Protein AF-A0A540WUC9-F1 (afdb_monomer)

InterPro domains:
  IPR005829 Sugar transporter, conserved site [PS00216] (73-89)
  IPR011701 Major facilitator superfamily [PF07690] (23-92)
  IPR020846 Major facilitator superfamily domain [PS50850] (19-93)
  IPR036259 MFS transporter superfamily [G3DSA:1.20.1250.20] (17-93)
  IPR036259 MFS transporter superfamily [SSF103473] (14-92)
  IPR050171 Major Facilitator Superfamily (MFS) Transporters [PTHR23517] (16-92)

Radius of gyration: 18.7 Å; Cα contacts (8 Å, |Δi|>4): 27; chains: 1; bounding box: 47×26×43 Å

Foldseek 3Di:
DVVVVCVVVCVVPPDDDPVVVVVVVLVVVVVVVVVCLVCQLVCCCPVVVDDSVVSVVVNVVVVVCVVVVVVVLVVCCVPVNVVCSSVVVSVVD

Secondary structure (DSSP, 8-state):
-HHHHHHHHHHHHSS--HHHHHHHHHHHHHHHHHTTHHHHHHHHHHTS---HHHHHHHHHHHHHHHHHHHHHHHHHIIIIIHHHHHHHHHHH-

Sequence (93 aa):
MRAHVAAVLRPLVGGLPRTFWVLWLGTLVNRLGTFILPFLALYLTGERGFTVERAGLVASLYGAGAVVAGPLGGMLADRVGRRLTVAGGL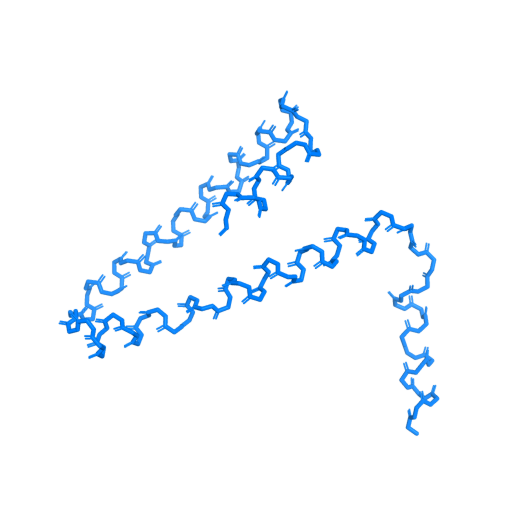WLG

Mean predicted aligned error: 6.9 Å

Solvent-accessible surface area (backbone atoms only — not comparable to full-atom values): 5345 Å² total; per-residue (Å²): 112,71,68,59,53,52,62,61,42,47,78,77,70,56,92,69,58,72,68,54,57,53,54,51,50,54,49,51,55,53,49,60,66,58,59,53,57,85,50,46,48,56,44,33,39,65,79,66,64,39,52,69,68,59,33,50,49,53,53,49,50,52,52,53,49,56,60,55,44,50,62,53,51,48,54,41,22,73,72,73,32,53,68,57,42,52,51,49,52,66,73,75,105

Organism: NCBI:txid2590453

pLDDT: mean 87.91, std 10.47, range [56.72, 97.38]

Structure (mmCIF, N/CA/C/O backbone):
data_AF-A0A540WUC9-F1
#
_entry.id   AF-A0A540WUC9-F1
#
loop_
_atom_site.group_PDB
_atom_site.id
_atom_site.type_symbol
_atom_site.label_atom_id
_atom_site.label_alt_id
_atom_site.label_comp_id
_atom_site.label_asym_id
_atom_site.label_entity_id
_atom_site.label_seq_id
_atom_site.pdbx_PDB_ins_code
_atom_site.Cartn_x
_atom_site.Cartn_y
_atom_site.Cartn_z
_atom_site.occupancy
_atom_site.B_iso_or_equiv
_atom_site.auth_seq_id
_atom_site.auth_comp_id
_atom_site.auth_asym_id
_atom_site.auth_atom_id
_atom_site.pdbx_PDB_model_num
ATOM 1 N N . MET A 1 1 ? 33.755 -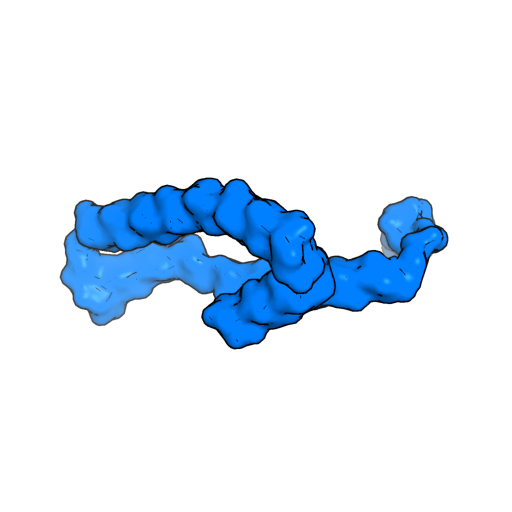12.093 3.736 1.00 59.72 1 MET A N 1
ATOM 2 C CA . MET A 1 1 ? 32.378 -11.546 3.817 1.00 59.72 1 MET A CA 1
ATOM 3 C C . MET A 1 1 ? 31.976 -10.707 2.592 1.00 59.72 1 MET A C 1
ATOM 5 O O . MET A 1 1 ? 31.104 -11.141 1.854 1.00 59.72 1 MET A O 1
ATOM 9 N N . ARG A 1 2 ? 32.618 -9.555 2.305 1.00 56.72 2 ARG A N 1
ATOM 10 C CA . ARG A 1 2 ? 32.246 -8.649 1.184 1.00 56.72 2 ARG A CA 1
ATOM 11 C C . ARG A 1 2 ? 32.253 -9.308 -0.209 1.00 56.72 2 ARG A C 1
ATOM 13 O O . ARG A 1 2 ? 31.368 -9.040 -1.012 1.00 56.72 2 ARG A O 1
ATOM 20 N N . ALA A 1 3 ? 33.205 -10.207 -0.468 1.00 60.94 3 ALA A N 1
ATOM 21 C CA . ALA A 1 3 ? 33.313 -10.929 -1.740 1.00 60.94 3 ALA A CA 1
ATOM 22 C C . ALA A 1 3 ? 32.169 -11.935 -1.978 1.00 60.94 3 ALA A C 1
ATOM 24 O O . ALA A 1 3 ? 31.739 -12.103 -3.112 1.00 60.94 3 ALA A O 1
ATOM 25 N N . HIS A 1 4 ? 31.632 -12.551 -0.917 1.00 57.72 4 HIS A N 1
ATOM 26 C CA . HIS A 1 4 ? 30.479 -13.456 -1.015 1.00 57.72 4 HIS A CA 1
ATOM 27 C C . HIS A 1 4 ? 29.190 -12.687 -1.310 1.00 57.72 4 HIS A C 1
ATOM 29 O O . HIS A 1 4 ? 28.432 -13.070 -2.192 1.00 57.72 4 HIS A O 1
ATOM 35 N N . VAL A 1 5 ? 28.984 -11.551 -0.637 1.00 64.94 5 VAL A N 1
ATOM 36 C CA . VAL A 1 5 ? 27.831 -10.676 -0.891 1.00 64.94 5 VAL A CA 1
ATOM 37 C C . VAL A 1 5 ? 27.865 -10.148 -2.328 1.00 64.94 5 VAL A C 1
ATOM 39 O O . VAL A 1 5 ? 26.873 -10.242 -3.040 1.00 64.94 5 VAL A O 1
ATOM 42 N N . ALA A 1 6 ? 29.017 -9.673 -2.808 1.00 62.16 6 ALA A N 1
ATOM 43 C CA . ALA A 1 6 ? 29.153 -9.197 -4.185 1.00 62.16 6 ALA A CA 1
ATOM 44 C C . ALA A 1 6 ? 28.959 -10.309 -5.237 1.00 62.16 6 ALA A C 1
ATOM 46 O O . ALA A 1 6 ? 28.396 -10.042 -6.297 1.00 62.16 6 ALA A O 1
ATOM 47 N N . ALA A 1 7 ? 29.395 -11.543 -4.957 1.00 67.94 7 ALA A N 1
ATOM 48 C CA . ALA A 1 7 ? 29.207 -12.690 -5.848 1.00 67.94 7 ALA A CA 1
ATOM 49 C C . ALA A 1 7 ? 27.741 -13.149 -5.927 1.00 67.94 7 ALA A C 1
ATOM 51 O O . ALA A 1 7 ? 27.287 -13.517 -7.004 1.00 67.94 7 ALA A O 1
ATOM 52 N N . VAL A 1 8 ? 26.994 -13.067 -4.819 1.00 68.69 8 VAL A N 1
ATOM 53 C CA . VAL A 1 8 ? 25.556 -13.389 -4.769 1.00 68.69 8 VAL A CA 1
ATOM 54 C C . VAL A 1 8 ? 24.709 -12.279 -5.394 1.00 68.69 8 VAL A C 1
ATOM 56 O O . VAL A 1 8 ? 23.744 -12.559 -6.096 1.00 68.69 8 VAL A O 1
ATOM 59 N N . LEU A 1 9 ? 25.077 -11.012 -5.186 1.00 67.44 9 LEU A N 1
ATOM 60 C CA . LEU A 1 9 ? 24.331 -9.876 -5.726 1.00 67.44 9 LEU A CA 1
ATOM 61 C C . LEU A 1 9 ? 24.544 -9.694 -7.234 1.00 67.44 9 LEU A C 1
ATOM 63 O O . LEU A 1 9 ? 23.591 -9.376 -7.933 1.00 67.44 9 LEU A O 1
ATOM 67 N N . ARG A 1 10 ? 25.750 -9.925 -7.771 1.00 66.06 10 ARG A N 1
ATOM 68 C CA . ARG A 1 10 ? 26.045 -9.752 -9.211 1.00 66.06 10 ARG A CA 1
ATOM 69 C C . ARG A 1 10 ? 25.044 -10.418 -10.171 1.00 66.06 10 ARG A C 1
ATOM 71 O O . ARG A 1 10 ? 24.634 -9.728 -11.099 1.00 66.06 10 ARG A O 1
ATOM 78 N N . PRO A 1 11 ? 24.629 -11.685 -9.995 1.00 69.88 11 PRO A N 1
ATOM 79 C CA . PRO A 1 11 ? 23.608 -12.299 -10.847 1.00 69.88 11 PRO A CA 1
ATOM 80 C C . PRO A 1 11 ? 22.183 -11.789 -10.568 1.00 69.88 11 PRO A C 1
ATOM 82 O O . PRO A 1 11 ? 21.336 -11.873 -11.447 1.00 69.88 11 PRO A O 1
ATOM 85 N N . LEU A 1 12 ? 21.916 -11.231 -9.380 1.00 67.38 12 LEU A N 1
ATOM 86 C CA . LEU A 1 12 ? 20.604 -10.687 -8.999 1.00 67.38 12 LEU A CA 1
ATOM 87 C C . LEU A 1 12 ? 20.385 -9.244 -9.478 1.00 67.38 12 LEU A C 1
ATOM 89 O O . LEU A 1 12 ? 19.246 -8.828 -9.673 1.00 67.38 12 LEU A O 1
ATOM 93 N N . VAL A 1 13 ? 21.461 -8.469 -9.645 1.00 68.88 13 VAL A N 1
ATOM 94 C CA . VAL A 1 13 ? 21.400 -7.040 -10.004 1.00 68.88 13 VAL A CA 1
ATOM 95 C C . VAL A 1 13 ? 22.141 -6.682 -11.302 1.00 68.88 13 VAL A C 1
ATOM 97 O O . VAL A 1 13 ? 22.108 -5.535 -11.742 1.00 68.88 13 VAL A O 1
ATOM 100 N N . GLY A 1 14 ? 22.809 -7.636 -11.951 1.00 73.69 14 GLY A N 1
ATOM 101 C CA . GLY A 1 14 ? 23.500 -7.420 -13.225 1.00 73.69 14 GLY A CA 1
ATOM 102 C C . GLY A 1 14 ? 22.566 -7.512 -14.438 1.00 73.69 14 GLY A C 1
ATOM 103 O O . GLY A 1 14 ? 21.726 -8.399 -14.509 1.00 73.69 14 GLY A O 1
ATOM 104 N N . GLY A 1 15 ? 22.735 -6.619 -15.420 1.00 78.50 15 GLY A N 1
ATOM 105 C CA . GLY A 1 15 ? 22.097 -6.731 -16.745 1.00 78.50 15 GLY A CA 1
ATOM 106 C C . GLY A 1 15 ? 20.720 -6.073 -16.910 1.00 78.50 15 GLY A C 1
ATOM 107 O O . GLY A 1 15 ? 20.143 -6.148 -17.992 1.00 78.50 15 GLY A O 1
ATOM 108 N N . LEU A 1 16 ? 20.191 -5.401 -15.882 1.00 84.69 16 LEU A N 1
ATOM 109 C CA . LEU A 1 16 ? 18.874 -4.755 -15.948 1.00 84.69 16 LEU A CA 1
ATOM 110 C C . LEU A 1 16 ? 18.947 -3.322 -16.525 1.00 84.69 16 LEU A C 1
ATOM 112 O O . LEU A 1 16 ? 19.860 -2.569 -16.172 1.00 84.69 16 LEU A O 1
ATOM 116 N N . PRO A 1 17 ? 17.984 -2.899 -17.374 1.00 88.56 17 PRO A N 1
ATOM 117 C CA . PRO A 1 17 ? 17.970 -1.559 -17.969 1.00 88.56 17 PRO A CA 1
ATOM 118 C C . PRO A 1 17 ? 17.903 -0.436 -16.926 1.00 88.56 17 PRO A C 1
ATOM 120 O O . PRO A 1 17 ? 17.265 -0.582 -15.886 1.00 88.56 17 PRO A O 1
ATOM 123 N N . ARG A 1 18 ? 18.445 0.750 -17.235 1.00 87.81 18 ARG A N 1
ATOM 124 C CA . ARG A 1 18 ? 18.387 1.930 -16.342 1.00 87.81 18 ARG A CA 1
ATOM 125 C C . ARG A 1 18 ? 16.963 2.261 -15.869 1.00 87.81 18 ARG A C 1
ATOM 127 O O . ARG A 1 18 ? 16.772 2.650 -14.721 1.00 87.81 18 ARG A O 1
ATOM 134 N N . THR A 1 19 ? 15.962 2.067 -16.728 1.00 89.44 19 THR A N 1
ATOM 135 C CA . THR A 1 19 ? 14.540 2.270 -16.404 1.00 89.44 19 THR A CA 1
ATOM 136 C C . THR A 1 19 ? 14.071 1.386 -15.250 1.00 89.44 19 THR A C 1
ATOM 138 O O . THR A 1 19 ? 13.303 1.849 -14.411 1.00 89.44 19 THR A O 1
ATOM 141 N N . PHE A 1 20 ? 14.549 0.138 -15.175 1.00 90.31 20 PHE A N 1
ATOM 142 C CA . PHE A 1 20 ? 14.223 -0.766 -14.074 1.00 90.31 20 PHE A CA 1
ATOM 143 C C . PHE A 1 20 ? 14.660 -0.161 -12.741 1.00 90.31 20 PHE A C 1
ATOM 145 O O . PHE A 1 20 ? 13.853 -0.071 -11.825 1.00 90.31 20 PHE A O 1
ATOM 152 N N . TRP A 1 21 ? 15.899 0.330 -12.657 1.00 91.38 21 TRP A N 1
ATOM 153 C CA . TRP A 1 21 ? 16.444 0.902 -11.425 1.00 91.38 21 TRP A CA 1
ATOM 154 C C . TRP A 1 21 ? 15.703 2.152 -10.960 1.00 91.38 21 TRP A C 1
ATOM 156 O O . TRP A 1 21 ? 15.479 2.319 -9.764 1.00 91.38 21 TRP A O 1
ATOM 166 N N . VAL A 1 22 ? 15.267 2.995 -11.897 1.00 91.06 22 VAL A N 1
ATOM 167 C CA . VAL A 1 22 ? 14.443 4.171 -11.579 1.00 91.06 22 VAL A CA 1
ATOM 168 C C . VAL A 1 2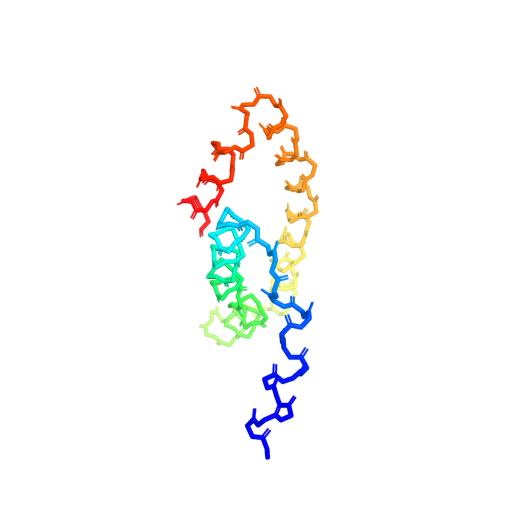2 ? 13.097 3.749 -10.985 1.00 91.06 22 VAL A C 1
ATOM 170 O O . VAL A 1 22 ? 12.693 4.269 -9.948 1.00 91.06 22 VAL A O 1
ATOM 173 N N . LEU A 1 23 ? 12.415 2.785 -11.609 1.00 90.38 23 LEU A N 1
ATOM 174 C CA . LEU A 1 23 ? 11.125 2.289 -11.120 1.00 90.38 23 LEU A CA 1
ATOM 175 C C . LEU A 1 23 ? 11.263 1.534 -9.797 1.00 90.38 23 LEU A C 1
ATOM 177 O O . LEU A 1 23 ? 10.427 1.694 -8.910 1.00 90.38 23 LEU A O 1
ATOM 181 N N . TRP A 1 24 ? 12.322 0.742 -9.649 1.00 92.56 24 TRP A N 1
ATOM 182 C CA . TRP A 1 24 ? 12.619 0.002 -8.430 1.00 92.56 24 TRP A CA 1
ATOM 183 C C . TRP A 1 24 ? 12.851 0.954 -7.259 1.00 92.56 24 TRP A C 1
ATOM 185 O O . TRP A 1 24 ? 12.218 0.802 -6.218 1.00 92.56 24 TRP A O 1
ATOM 195 N N . LEU A 1 25 ? 13.682 1.985 -7.448 1.00 92.56 25 LEU A N 1
ATOM 196 C CA . LEU A 1 25 ? 13.949 2.975 -6.409 1.00 92.56 25 LEU A CA 1
ATOM 197 C C . LEU A 1 25 ? 12.692 3.784 -6.069 1.00 92.56 25 LEU A C 1
ATOM 199 O O . LEU A 1 25 ? 12.393 3.971 -4.893 1.00 92.56 25 LEU A O 1
ATOM 203 N N . GLY A 1 26 ? 11.921 4.207 -7.075 1.00 90.75 26 GLY A N 1
ATOM 204 C CA . GLY A 1 26 ? 10.643 4.888 -6.849 1.00 90.75 26 GLY A CA 1
ATOM 205 C C . GLY A 1 26 ? 9.654 4.023 -6.062 1.00 90.75 26 GLY A C 1
ATOM 206 O O . GLY A 1 26 ? 9.027 4.496 -5.117 1.00 90.75 26 GLY A O 1
ATOM 207 N N . THR A 1 27 ? 9.577 2.731 -6.385 1.00 90.69 27 THR A N 1
ATOM 208 C CA . THR A 1 27 ? 8.747 1.766 -5.650 1.00 90.69 27 THR A CA 1
ATOM 209 C C . THR A 1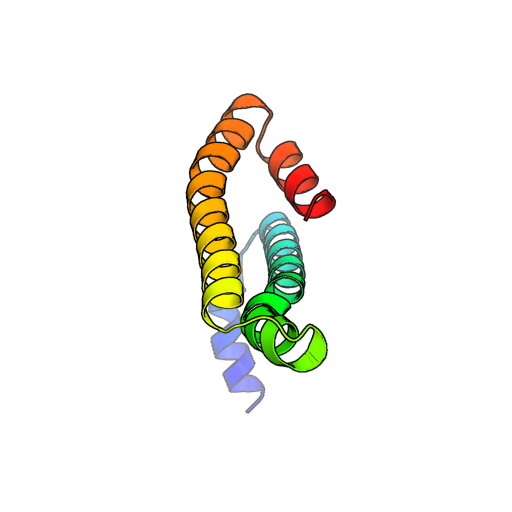 27 ? 9.247 1.579 -4.220 1.00 90.69 27 THR A C 1
ATOM 211 O O . THR A 1 27 ? 8.441 1.540 -3.297 1.00 90.69 27 THR A O 1
ATOM 214 N N . LEU A 1 28 ? 10.564 1.499 -4.011 1.00 92.25 28 LEU A N 1
ATOM 215 C CA . LEU A 1 28 ? 11.155 1.374 -2.682 1.00 92.25 28 LEU A CA 1
ATOM 216 C C . LEU A 1 28 ? 10.783 2.570 -1.797 1.00 92.25 28 LEU A C 1
ATOM 218 O O . LEU A 1 28 ? 10.290 2.377 -0.690 1.00 92.25 28 LEU A O 1
ATOM 222 N N . VAL A 1 29 ? 10.967 3.793 -2.300 1.00 92.31 29 VAL A N 1
ATOM 223 C CA . VAL A 1 29 ? 10.610 5.024 -1.576 1.00 92.31 29 VAL A CA 1
ATOM 224 C C . VAL A 1 29 ? 9.115 5.047 -1.250 1.00 92.31 29 VAL A C 1
ATOM 226 O O . VAL A 1 29 ? 8.739 5.296 -0.107 1.00 92.31 29 VAL A O 1
ATOM 229 N N . ASN A 1 30 ? 8.257 4.695 -2.211 1.00 90.19 30 ASN A N 1
ATOM 230 C CA . ASN A 1 30 ? 6.813 4.609 -1.987 1.00 90.19 30 ASN A CA 1
ATOM 231 C C . ASN A 1 30 ? 6.440 3.572 -0.904 1.00 90.19 30 ASN A C 1
ATOM 233 O O . ASN A 1 30 ? 5.566 3.812 -0.067 1.00 90.19 30 ASN A O 1
ATOM 237 N N . ARG A 1 31 ? 7.142 2.433 -0.857 1.00 90.19 31 ARG A N 1
ATOM 238 C CA . ARG A 1 31 ? 6.934 1.400 0.170 1.00 90.19 31 ARG A CA 1
ATOM 239 C C . ARG A 1 31 ? 7.375 1.857 1.556 1.00 90.19 31 ARG A C 1
ATOM 241 O O . ARG A 1 31 ? 6.691 1.529 2.520 1.00 90.19 31 ARG A O 1
ATOM 248 N N . LEU A 1 32 ? 8.446 2.645 1.653 1.00 92.38 32 LEU A N 1
ATOM 249 C CA . LEU A 1 32 ? 8.865 3.256 2.917 1.00 92.38 32 LEU A CA 1
ATOM 250 C C . LEU A 1 32 ? 7.808 4.227 3.458 1.00 92.38 32 LEU A C 1
ATOM 252 O O . LEU A 1 32 ? 7.520 4.186 4.647 1.00 92.38 32 LEU A O 1
ATOM 256 N N . GLY A 1 33 ? 7.166 5.032 2.605 1.00 87.12 33 GLY A N 1
ATOM 257 C CA . GLY A 1 33 ? 6.046 5.886 3.032 1.00 87.12 33 GLY A CA 1
ATOM 258 C C . GLY A 1 33 ? 4.839 5.077 3.522 1.00 87.12 33 GLY A C 1
ATOM 259 O O . GLY A 1 33 ? 4.233 5.381 4.546 1.00 87.12 33 GLY A O 1
ATOM 260 N N . THR A 1 34 ? 4.546 3.967 2.843 1.00 89.19 34 THR A N 1
ATOM 261 C CA . THR A 1 34 ? 3.435 3.065 3.195 1.00 89.19 34 THR A CA 1
ATOM 262 C C . THR A 1 34 ? 3.696 2.260 4.484 1.00 89.19 34 THR A C 1
ATOM 264 O O . THR A 1 34 ? 2.772 1.700 5.073 1.00 89.19 34 THR A O 1
ATOM 267 N N . PHE A 1 35 ? 4.941 2.218 4.970 1.00 91.00 35 PHE A N 1
ATOM 268 C CA . PHE A 1 35 ? 5.335 1.473 6.172 1.00 91.00 35 PHE A CA 1
ATOM 269 C C . PHE A 1 35 ? 4.689 1.992 7.465 1.00 91.00 35 PHE A C 1
ATOM 271 O O . PHE A 1 35 ? 4.766 1.330 8.493 1.00 91.00 35 PHE A O 1
ATOM 278 N N . ILE A 1 36 ? 4.018 3.144 7.437 1.00 90.44 36 ILE A N 1
ATOM 279 C CA . ILE A 1 36 ? 3.316 3.676 8.609 1.00 90.44 36 ILE A CA 1
ATOM 280 C C . ILE A 1 36 ? 2.033 2.902 8.960 1.00 90.44 36 ILE A C 1
ATOM 282 O O . ILE A 1 36 ? 1.586 2.923 10.104 1.00 90.44 36 ILE A O 1
ATOM 286 N N . LEU A 1 37 ? 1.443 2.179 8.006 1.00 91.25 37 LEU A N 1
ATOM 287 C CA . LEU A 1 37 ? 0.137 1.530 8.181 1.00 91.25 37 LEU A CA 1
ATOM 288 C C . LEU A 1 37 ? 0.054 0.470 9.287 1.00 91.25 37 LEU A C 1
ATOM 290 O O . LEU A 1 37 ? -0.959 0.459 9.983 1.00 91.25 37 LEU A O 1
ATOM 294 N N . PRO A 1 38 ? 1.062 -0.395 9.516 1.00 90.12 38 PRO A N 1
ATOM 295 C CA . PRO A 1 38 ? 1.043 -1.325 10.644 1.00 90.12 38 PRO A CA 1
ATOM 296 C C . PRO A 1 38 ? 0.947 -0.609 12.000 1.00 90.12 38 PRO A C 1
ATOM 298 O O . PRO A 1 38 ? 0.388 -1.154 12.948 1.00 90.12 38 PRO A O 1
ATOM 301 N N . PHE A 1 39 ? 1.449 0.626 12.088 1.00 93.12 39 PHE A N 1
ATOM 302 C CA . PHE A 1 39 ? 1.402 1.448 13.299 1.00 93.12 39 PHE A CA 1
ATOM 303 C C . PHE A 1 39 ? 0.122 2.279 13.411 1.00 93.12 39 PHE A C 1
ATOM 305 O O . PHE A 1 39 ? -0.185 2.783 14.489 1.00 93.12 39 PHE A O 1
ATOM 312 N N . LEU A 1 40 ? -0.656 2.402 12.330 1.00 93.38 40 LEU A N 1
ATOM 313 C CA . LEU A 1 40 ? -1.871 3.215 12.300 1.00 93.38 40 LEU A CA 1
ATOM 314 C C . LEU A 1 40 ? -2.883 2.768 13.360 1.00 93.38 40 LEU A C 1
ATOM 316 O O . LEU A 1 40 ? -3.484 3.609 14.021 1.00 93.38 40 LEU A O 1
ATOM 320 N N . ALA A 1 41 ? -3.045 1.458 13.563 1.00 92.56 41 ALA A N 1
ATOM 321 C CA . ALA A 1 41 ? -3.945 0.937 14.589 1.00 92.56 41 ALA A CA 1
ATOM 322 C C . ALA A 1 41 ? -3.505 1.366 15.997 1.00 92.56 41 ALA A C 1
ATOM 324 O O . ALA A 1 41 ? -4.326 1.878 16.753 1.00 92.56 41 ALA A O 1
ATOM 325 N N . LEU A 1 42 ? -2.207 1.239 16.307 1.00 94.12 42 LEU A N 1
ATOM 326 C CA . LEU A 1 42 ? -1.635 1.651 17.593 1.00 94.12 42 LEU A CA 1
ATOM 327 C C . LEU A 1 42 ? -1.814 3.153 17.831 1.00 94.12 42 LEU A C 1
ATOM 329 O O . LEU A 1 42 ? -2.186 3.562 18.928 1.00 94.12 42 LEU A O 1
ATOM 333 N N . TYR A 1 43 ? -1.606 3.965 16.794 1.00 95.19 43 TYR A N 1
ATOM 334 C CA . TYR A 1 43 ? -1.821 5.408 16.850 1.00 95.19 43 TYR A CA 1
ATOM 335 C C . TYR A 1 43 ? -3.287 5.763 17.126 1.00 95.19 43 TYR A C 1
ATOM 337 O O . TYR A 1 43 ? -3.591 6.591 17.988 1.00 95.19 43 TYR A O 1
ATOM 345 N N . LEU A 1 44 ? -4.213 5.122 16.408 1.00 95.44 44 LEU A N 1
ATOM 346 C CA . LEU A 1 44 ? -5.639 5.394 16.545 1.00 95.44 44 LEU A CA 1
ATOM 347 C C . LEU A 1 44 ? -6.157 5.006 17.931 1.00 95.44 44 LEU A C 1
ATOM 349 O O . LEU A 1 44 ? -6.903 5.773 18.534 1.00 95.44 44 LEU A O 1
ATOM 353 N N . THR A 1 45 ? -5.760 3.849 18.457 1.00 95.69 45 THR A N 1
ATOM 354 C CA . THR A 1 45 ? -6.231 3.401 19.772 1.00 95.69 45 THR A CA 1
ATOM 355 C C . THR A 1 45 ? -5.499 4.084 20.924 1.00 95.69 45 THR A C 1
ATOM 357 O O . THR A 1 45 ? -6.119 4.385 21.937 1.00 95.69 45 THR A O 1
ATOM 360 N N . GLY A 1 46 ? -4.195 4.337 20.782 1.00 94.19 46 GLY A N 1
ATOM 361 C CA . GLY A 1 46 ? -3.354 4.904 21.836 1.00 94.19 46 GLY A CA 1
ATOM 362 C C . GLY A 1 46 ? -3.463 6.423 21.944 1.00 94.19 46 GLY A C 1
ATOM 363 O O . GLY A 1 46 ? -3.889 6.942 22.969 1.00 94.19 46 GLY A O 1
ATOM 364 N N . GLU A 1 47 ? -3.092 7.144 20.886 1.00 93.00 47 GLU A N 1
ATOM 365 C CA . GLU A 1 47 ? -3.026 8.613 20.913 1.00 93.00 47 GLU A CA 1
ATOM 366 C C . GLU A 1 47 ? -4.368 9.275 20.596 1.00 93.00 47 GLU A C 1
ATOM 368 O O . GLU A 1 47 ? -4.704 10.314 21.161 1.00 93.00 47 GLU A O 1
ATOM 373 N N . ARG A 1 48 ? -5.155 8.686 19.687 1.00 92.75 48 ARG A N 1
ATOM 374 C CA . ARG A 1 48 ? -6.469 9.231 19.297 1.00 92.75 48 ARG A CA 1
ATOM 375 C C . ARG A 1 48 ? -7.629 8.689 20.134 1.00 92.75 48 ARG A C 1
ATOM 377 O O . ARG A 1 48 ? -8.750 9.160 19.956 1.00 92.75 48 ARG A O 1
ATOM 384 N N . GLY A 1 49 ? -7.382 7.719 21.018 1.00 93.31 49 GLY A N 1
ATOM 385 C CA . GLY A 1 49 ? -8.390 7.147 21.918 1.00 93.31 49 GLY A CA 1
ATOM 386 C C . GLY A 1 49 ? -9.548 6.436 21.208 1.00 93.31 49 GLY A C 1
ATOM 387 O O . GLY A 1 49 ? -10.651 6.357 21.747 1.00 93.31 49 GLY A O 1
ATOM 388 N N . PHE A 1 50 ? -9.351 5.961 19.975 1.00 95.19 50 PHE A N 1
ATOM 389 C CA . PHE A 1 50 ? -10.375 5.199 19.262 1.00 95.19 50 PHE A CA 1
ATOM 390 C C . PHE A 1 50 ? -10.547 3.820 19.898 1.00 95.19 50 PHE A C 1
ATOM 392 O O . PHE A 1 50 ? -9.593 3.213 20.379 1.00 95.19 50 PHE A O 1
ATOM 399 N N . THR A 1 51 ? -11.769 3.287 19.842 1.00 96.25 51 THR A N 1
ATOM 400 C CA . THR A 1 51 ? -11.993 1.885 20.201 1.00 96.25 51 THR A CA 1
ATOM 401 C C . THR A 1 51 ? -11.351 0.962 19.164 1.00 96.25 51 THR A C 1
ATOM 403 O O . THR A 1 51 ? -11.141 1.349 18.005 1.00 96.25 51 THR A O 1
ATOM 406 N N . VAL A 1 52 ? -11.054 -0.273 19.568 1.00 94.38 52 VAL A N 1
ATOM 407 C CA . VAL A 1 52 ? -10.431 -1.282 18.697 1.00 94.38 52 VAL A CA 1
ATOM 408 C C . VAL A 1 52 ? -11.305 -1.561 17.473 1.00 94.38 52 VAL A C 1
ATOM 410 O O . VAL A 1 52 ? -10.786 -1.691 16.367 1.00 94.38 52 VAL A O 1
ATOM 413 N N . GLU A 1 53 ? -12.630 -1.563 17.631 1.00 96.44 53 GLU A N 1
ATOM 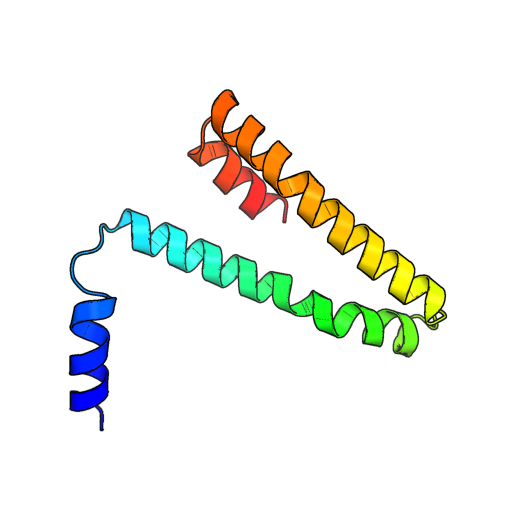414 C CA . GLU A 1 53 ? -13.579 -1.783 16.535 1.00 96.44 53 GLU A CA 1
ATOM 415 C C . GLU A 1 53 ? -13.480 -0.675 15.481 1.00 96.44 53 GLU A C 1
ATOM 417 O O . GLU A 1 53 ? -13.471 -0.953 14.282 1.00 96.44 53 GLU A O 1
ATOM 422 N N . ARG A 1 54 ? -13.349 0.589 15.908 1.00 96.19 54 ARG A N 1
ATOM 423 C CA . ARG A 1 54 ? -13.197 1.730 14.990 1.00 96.19 54 ARG A CA 1
ATOM 424 C C . ARG A 1 54 ? -11.858 1.689 14.264 1.00 96.19 54 ARG A C 1
ATOM 426 O O . ARG A 1 54 ? -11.818 1.923 13.059 1.00 96.19 54 ARG A O 1
ATOM 433 N N . ALA A 1 55 ? -10.774 1.368 14.968 1.00 95.31 55 ALA A N 1
ATOM 434 C CA . ALA A 1 55 ? -9.459 1.204 14.351 1.00 95.31 55 ALA A CA 1
ATOM 435 C C . ALA A 1 55 ? -9.446 0.036 13.347 1.00 95.31 55 ALA A C 1
ATOM 437 O O . ALA A 1 55 ? -8.932 0.179 12.237 1.00 95.31 55 ALA A O 1
ATOM 438 N N . GLY A 1 56 ? -10.084 -1.086 13.693 1.00 94.31 56 GLY A N 1
ATOM 439 C CA . GLY A 1 56 ? -10.266 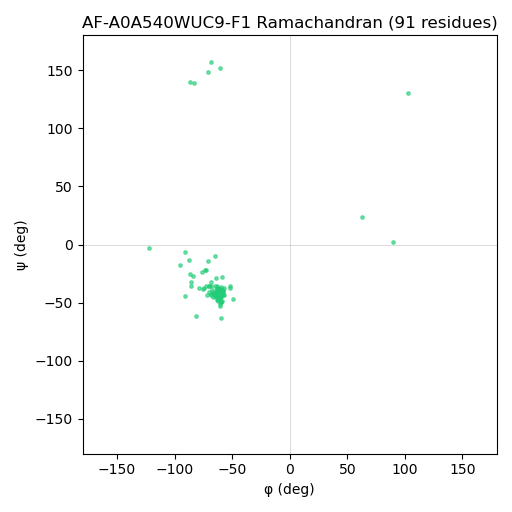-2.235 12.807 1.00 94.31 56 GLY A CA 1
ATOM 440 C C . GLY A 1 56 ? -11.095 -1.903 11.566 1.00 94.31 56 GLY A C 1
ATOM 441 O O . GLY A 1 56 ? -10.750 -2.333 10.465 1.00 94.31 56 GLY A O 1
ATOM 442 N N . LEU A 1 57 ? -12.137 -1.077 11.704 1.00 96.69 57 LEU A N 1
ATOM 443 C CA . LEU A 1 57 ? -12.928 -0.591 10.574 1.00 96.69 57 LEU A CA 1
ATOM 444 C C . LEU A 1 57 ? -12.095 0.296 9.639 1.00 96.69 57 LEU A C 1
ATOM 446 O O . LEU A 1 57 ? -12.133 0.096 8.428 1.00 96.69 57 LEU A O 1
ATOM 450 N N . VAL A 1 58 ? -11.286 1.215 10.176 1.00 96.00 58 VAL A N 1
ATOM 451 C CA . VAL A 1 58 ? -10.366 2.038 9.367 1.00 96.00 58 VAL A CA 1
ATOM 452 C C . VAL A 1 58 ? -9.358 1.163 8.615 1.00 96.00 58 VAL A C 1
ATOM 454 O O . VAL A 1 58 ? -9.175 1.341 7.411 1.00 96.00 58 VAL A O 1
ATOM 457 N N . ALA A 1 59 ? -8.748 0.181 9.286 1.00 94.25 59 ALA A N 1
ATOM 458 C CA . ALA A 1 59 ? -7.819 -0.754 8.651 1.00 94.25 59 ALA A CA 1
ATOM 459 C C . ALA A 1 59 ? -8.497 -1.592 7.551 1.00 94.25 59 ALA A C 1
ATOM 461 O O . ALA A 1 59 ? -7.931 -1.786 6.475 1.00 94.25 59 ALA A O 1
ATOM 462 N N . SER A 1 60 ? -9.734 -2.036 7.789 1.00 95.31 60 SER A N 1
ATOM 463 C CA . SER A 1 60 ? -10.523 -2.804 6.819 1.00 95.31 60 SER A CA 1
ATOM 464 C C . SER A 1 60 ? -10.884 -1.970 5.591 1.00 95.31 60 SER A C 1
ATOM 466 O O . SER A 1 60 ? -10.743 -2.445 4.467 1.00 95.31 60 SER A O 1
ATOM 468 N N . LEU A 1 61 ? -11.291 -0.711 5.784 1.00 96.94 61 LEU A N 1
ATOM 469 C CA . LEU A 1 61 ? -11.566 0.223 4.688 1.00 96.94 61 LEU A CA 1
ATOM 470 C C . LEU A 1 61 ? -10.308 0.521 3.872 1.00 96.94 61 LEU A C 1
ATOM 472 O O . LEU A 1 61 ? -10.374 0.541 2.645 1.00 96.94 61 LEU A O 1
ATOM 476 N N . TYR A 1 62 ? -9.161 0.696 4.535 1.00 93.94 62 TYR A N 1
ATOM 477 C CA . TYR A 1 62 ? -7.883 0.849 3.848 1.00 93.94 62 TYR A CA 1
ATOM 478 C C . TYR A 1 62 ? -7.571 -0.379 2.978 1.00 93.94 62 TYR A C 1
ATOM 480 O O . TYR A 1 62 ? -7.273 -0.239 1.791 1.00 93.94 62 TYR A O 1
ATOM 488 N N . GLY A 1 63 ? -7.692 -1.587 3.540 1.00 93.06 63 GLY A N 1
ATOM 489 C CA . GLY A 1 63 ? -7.462 -2.836 2.812 1.00 93.06 63 GLY A CA 1
ATOM 490 C C . GLY A 1 63 ? -8.415 -3.018 1.628 1.00 93.06 63 GLY A C 1
ATOM 491 O O . GLY 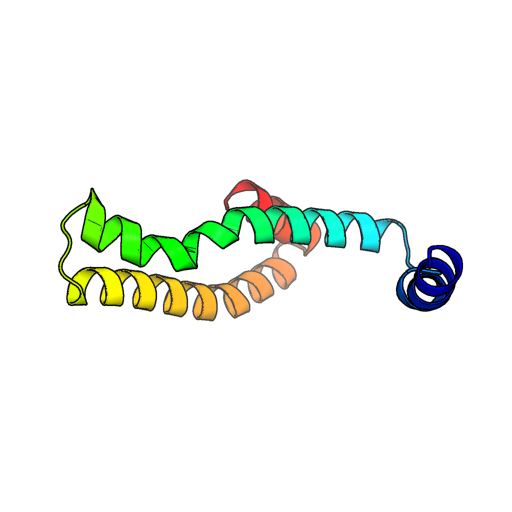A 1 63 ? -7.973 -3.331 0.524 1.00 93.06 63 GLY A O 1
ATOM 492 N N . ALA A 1 64 ? -9.708 -2.753 1.821 1.00 97.25 64 ALA A N 1
ATOM 493 C CA . ALA A 1 64 ? -10.703 -2.799 0.751 1.00 97.25 64 ALA A CA 1
ATOM 494 C C . ALA A 1 64 ? -10.384 -1.789 -0.362 1.00 97.25 64 ALA A C 1
ATOM 496 O O . ALA A 1 64 ? -10.402 -2.139 -1.543 1.00 97.25 64 ALA A O 1
ATOM 497 N N . GLY A 1 65 ? -10.015 -0.560 0.010 1.00 95.31 65 GLY A N 1
ATOM 498 C CA . GLY A 1 65 ? -9.562 0.464 -0.926 1.00 95.31 65 GLY A CA 1
ATOM 499 C C . GLY A 1 65 ? -8.343 0.016 -1.731 1.00 95.31 65 GLY A C 1
ATOM 500 O O . GLY A 1 65 ? -8.331 0.181 -2.946 1.00 95.31 65 GLY A O 1
ATOM 501 N N . ALA A 1 66 ? -7.357 -0.623 -1.094 1.00 92.25 66 ALA A N 1
ATOM 502 C CA . ALA A 1 66 ?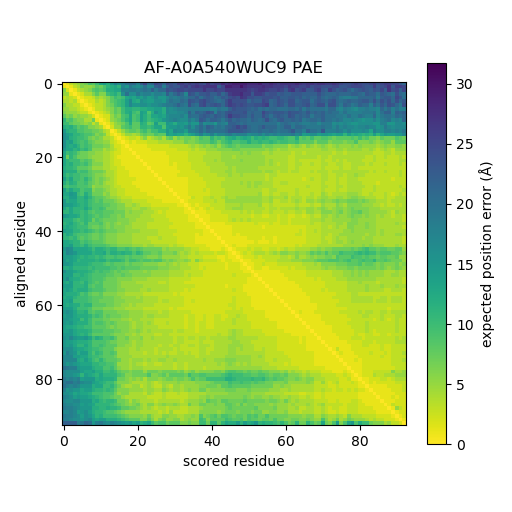 -6.173 -1.147 -1.773 1.00 92.25 66 ALA A CA 1
ATOM 503 C C . ALA A 1 66 ? -6.513 -2.248 -2.795 1.00 92.25 66 ALA A C 1
ATOM 505 O O . ALA A 1 66 ? -5.956 -2.261 -3.895 1.00 92.25 66 ALA A O 1
ATOM 506 N N . VAL A 1 67 ? -7.458 -3.137 -2.468 1.00 96.81 67 VAL A N 1
ATOM 507 C CA . VAL A 1 67 ? -7.942 -4.177 -3.393 1.00 96.81 67 VAL A CA 1
ATOM 508 C C . VAL A 1 67 ? -8.629 -3.551 -4.606 1.00 96.81 67 VAL A C 1
ATOM 510 O O . VAL A 1 67 ? -8.344 -3.936 -5.737 1.00 96.81 67 VAL A O 1
ATOM 513 N N . VAL A 1 68 ? -9.494 -2.557 -4.388 1.00 97.38 68 VAL A N 1
ATOM 514 C CA . VAL A 1 68 ? -10.219 -1.864 -5.467 1.00 97.38 68 VAL A CA 1
ATOM 515 C C . VAL A 1 68 ? -9.282 -0.993 -6.314 1.00 97.38 68 VAL A C 1
ATOM 517 O O . VAL A 1 68 ? -9.434 -0.913 -7.534 1.00 97.38 68 VAL A O 1
ATOM 520 N N . ALA A 1 69 ? -8.273 -0.376 -5.697 1.00 92.88 69 ALA A N 1
ATOM 521 C CA . ALA A 1 69 ? -7.313 0.486 -6.378 1.00 92.88 69 ALA A CA 1
ATOM 522 C C . ALA A 1 69 ? -6.456 -0.263 -7.412 1.00 92.88 69 ALA A C 1
ATOM 524 O O . ALA A 1 69 ? -6.055 0.343 -8.402 1.00 92.88 69 ALA A O 1
ATOM 525 N N . GLY A 1 70 ? -6.199 -1.565 -7.230 1.00 92.69 70 GLY A N 1
ATOM 526 C CA . GLY A 1 70 ? -5.408 -2.373 -8.166 1.00 92.69 70 GLY A CA 1
ATOM 527 C C . GLY A 1 70 ? -6.006 -2.414 -9.582 1.00 92.69 70 GLY A C 1
ATOM 528 O O . GLY A 1 70 ? -5.379 -1.904 -10.515 1.00 92.69 70 GLY A O 1
ATOM 529 N N . PRO A 1 71 ? -7.223 -2.963 -9.764 1.00 96.19 71 PRO A N 1
ATOM 530 C CA . PRO A 1 71 ? -7.901 -2.975 -11.058 1.00 96.19 71 PRO A CA 1
ATOM 531 C C . PRO A 1 71 ? -8.119 -1.573 -11.639 1.00 96.19 71 PRO A C 1
ATOM 533 O O . PRO A 1 71 ? -7.874 -1.364 -12.826 1.00 96.19 71 PRO A O 1
ATOM 536 N N . LEU A 1 72 ? -8.515 -0.594 -10.815 1.00 95.00 72 LEU A N 1
ATOM 537 C CA . LEU A 1 72 ? -8.727 0.787 -11.271 1.00 95.00 72 LEU A CA 1
ATOM 538 C C . LEU A 1 72 ? -7.433 1.439 -11.768 1.00 95.00 72 LEU A C 1
ATOM 540 O O . LEU A 1 72 ? -7.423 2.077 -12.820 1.00 95.00 72 LEU A O 1
ATOM 544 N N . GLY A 1 73 ? -6.330 1.247 -11.045 1.00 93.19 73 GLY A N 1
ATOM 545 C CA . GLY A 1 73 ? -5.007 1.712 -11.448 1.00 93.19 73 GLY A CA 1
ATOM 546 C C . GLY A 1 73 ? -4.538 1.052 -12.743 1.00 93.19 73 GLY A C 1
ATOM 547 O O . GLY A 1 73 ? -3.975 1.731 -13.598 1.00 93.19 73 GLY A O 1
ATOM 548 N N . GLY A 1 74 ? -4.835 -0.239 -12.927 1.00 93.38 74 GLY A N 1
ATOM 549 C CA . GLY A 1 74 ? -4.601 -0.961 -14.181 1.00 93.38 74 GLY A CA 1
ATOM 550 C C . GLY A 1 74 ? -5.377 -0.351 -15.349 1.00 93.38 74 GLY A C 1
ATOM 551 O O . GLY A 1 74 ? -4.775 0.075 -16.330 1.00 93.38 74 GLY A O 1
ATOM 552 N N . MET A 1 75 ? -6.694 -0.179 -15.197 1.00 96.25 75 MET A N 1
ATOM 553 C CA . MET A 1 75 ? -7.536 0.451 -16.224 1.00 96.25 75 MET A CA 1
ATOM 554 C C . MET A 1 75 ? -7.070 1.873 -16.572 1.00 96.25 75 MET A C 1
ATOM 556 O O . MET A 1 75 ? -7.083 2.264 -17.740 1.00 96.25 75 MET A O 1
ATOM 560 N N . LEU A 1 76 ? -6.640 2.657 -15.578 1.00 93.38 76 LEU A N 1
ATOM 561 C CA . LEU A 1 76 ? -6.064 3.985 -15.802 1.00 93.38 76 LEU A CA 1
ATOM 562 C C . LEU A 1 76 ? -4.724 3.910 -16.537 1.00 93.38 76 LEU A C 1
ATOM 564 O O . LEU A 1 76 ? -4.470 4.725 -17.421 1.00 93.38 76 LEU A O 1
ATOM 568 N N . ALA A 1 77 ? -3.859 2.953 -16.199 1.00 94.56 77 ALA A N 1
ATOM 569 C CA . ALA A 1 77 ? -2.593 2.735 -16.896 1.00 94.56 77 ALA A CA 1
ATOM 570 C C . ALA A 1 77 ? -2.805 2.360 -18.367 1.00 94.56 77 ALA A C 1
ATOM 572 O O . ALA A 1 77 ? -2.066 2.854 -19.221 1.00 94.56 77 ALA A O 1
ATOM 573 N N . ASP A 1 78 ? -3.836 1.566 -18.652 1.00 95.06 78 ASP A N 1
ATOM 574 C CA . ASP A 1 78 ? -4.177 1.130 -20.005 1.00 95.06 78 ASP A CA 1
ATOM 575 C C . ASP A 1 78 ? -4.790 2.261 -20.844 1.00 95.06 78 ASP A C 1
ATOM 577 O O . ASP A 1 78 ? -4.521 2.356 -22.039 1.00 95.06 78 ASP A O 1
ATOM 581 N N . ARG A 1 79 ? -5.584 3.155 -20.233 1.00 94.69 79 ARG A N 1
ATOM 582 C CA . ARG A 1 79 ? -6.280 4.243 -20.951 1.00 94.69 79 ARG A CA 1
ATOM 583 C C . ARG A 1 79 ? -5.498 5.550 -21.048 1.00 94.69 79 ARG A C 1
ATOM 585 O O . ARG A 1 79 ? -5.499 6.183 -22.096 1.00 94.69 79 ARG A O 1
ATOM 592 N N . VAL A 1 80 ? -4.880 5.987 -19.952 1.00 91.81 80 VAL A N 1
ATOM 593 C CA . VAL A 1 80 ? -4.194 7.294 -19.849 1.00 91.81 80 VAL A CA 1
ATOM 594 C C . VAL A 1 80 ? -2.695 7.159 -20.131 1.00 91.81 80 VAL A C 1
ATOM 596 O O . VAL A 1 80 ? -2.010 8.130 -20.451 1.00 91.81 80 VAL A O 1
ATOM 599 N N . GLY A 1 81 ? -2.179 5.932 -20.063 1.00 90.75 81 GLY A N 1
ATOM 600 C CA . GLY A 1 81 ? -0.787 5.609 -20.313 1.00 90.75 81 GLY A CA 1
ATOM 601 C C . GLY A 1 81 ? -0.007 5.376 -19.022 1.00 90.75 81 GLY A C 1
ATOM 602 O O . GLY A 1 81 ? 0.027 6.197 -18.103 1.00 90.75 81 GLY A O 1
ATOM 603 N N . ARG A 1 82 ? 0.716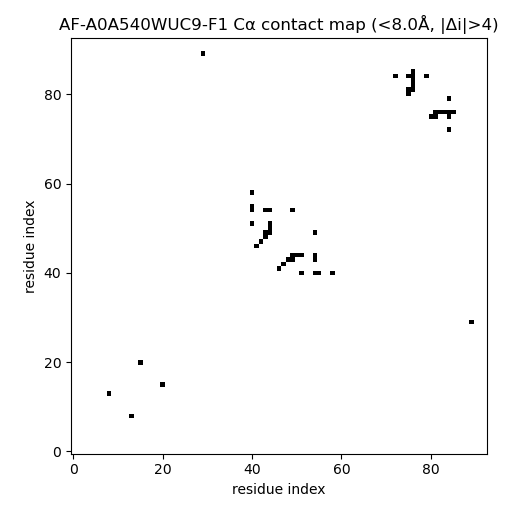 4.253 -18.996 1.00 88.81 82 ARG A N 1
ATOM 604 C CA . ARG A 1 82 ? 1.420 3.720 -17.821 1.00 88.81 82 ARG A CA 1
ATOM 605 C C . ARG A 1 82 ? 2.338 4.725 -17.113 1.00 88.81 82 ARG A C 1
ATOM 607 O O . ARG A 1 82 ? 2.416 4.720 -15.890 1.00 88.81 82 ARG A O 1
ATOM 614 N N . ARG A 1 83 ? 3.036 5.594 -17.855 1.00 88.25 83 ARG A N 1
ATOM 615 C CA . ARG A 1 83 ? 3.968 6.580 -17.272 1.00 88.25 83 ARG A CA 1
ATOM 616 C C . ARG A 1 83 ? 3.241 7.667 -16.478 1.00 88.25 83 ARG A C 1
ATOM 618 O O . ARG A 1 83 ? 3.706 8.012 -15.396 1.00 88.25 83 ARG A O 1
ATOM 625 N N . LEU A 1 84 ? 2.135 8.193 -17.008 1.00 90.31 84 LEU A N 1
ATOM 626 C CA . LEU A 1 84 ? 1.350 9.227 -16.333 1.00 90.31 84 LEU A CA 1
ATOM 627 C C . LEU A 1 84 ? 0.635 8.653 -15.116 1.00 90.31 84 LEU A C 1
ATOM 629 O O . LEU A 1 84 ? 0.659 9.278 -14.064 1.00 90.31 84 LEU A O 1
ATOM 633 N N . THR A 1 85 ? 0.093 7.440 -15.223 1.00 91.19 85 THR A N 1
ATOM 634 C CA . THR A 1 85 ? -0.573 6.776 -14.096 1.00 91.19 85 THR A CA 1
ATOM 635 C C . THR A 1 85 ? 0.395 6.483 -12.953 1.00 91.19 85 THR A C 1
ATOM 637 O O . THR A 1 85 ? 0.075 6.759 -11.802 1.00 91.19 85 THR A O 1
ATOM 640 N N . VAL A 1 86 ? 1.607 5.994 -13.248 1.00 89.56 86 VAL A N 1
ATOM 641 C CA . VAL A 1 86 ? 2.632 5.768 -12.214 1.00 89.56 86 VAL A CA 1
ATOM 642 C C . VAL A 1 86 ? 3.106 7.085 -11.606 1.00 89.56 86 VAL A C 1
ATOM 644 O O . VAL A 1 86 ? 3.198 7.181 -10.388 1.00 89.56 86 VAL A O 1
ATOM 647 N N . ALA A 1 87 ? 3.384 8.107 -12.420 1.00 89.31 87 ALA A N 1
ATOM 648 C CA . ALA A 1 87 ? 3.784 9.409 -11.896 1.00 89.31 87 ALA A CA 1
ATOM 649 C C . ALA A 1 87 ? 2.679 10.001 -11.010 1.00 89.31 87 ALA A C 1
ATOM 651 O O . ALA A 1 87 ? 2.940 10.329 -9.861 1.00 89.31 87 ALA A O 1
ATOM 652 N N . GLY A 1 88 ? 1.441 10.065 -11.503 1.00 90.00 88 GLY A N 1
ATOM 653 C CA . GLY A 1 88 ? 0.294 10.567 -10.749 1.00 90.00 88 GLY A CA 1
ATOM 654 C C . GLY A 1 88 ? 0.066 9.799 -9.448 1.00 90.00 88 GLY A C 1
ATOM 655 O O . GLY A 1 88 ? -0.107 10.420 -8.409 1.00 90.00 88 GLY A O 1
ATOM 656 N N . GLY A 1 89 ? 0.156 8.467 -9.473 1.00 87.06 89 GLY A N 1
ATOM 657 C CA . GLY A 1 89 ? 0.037 7.644 -8.268 1.00 87.06 89 GLY A CA 1
ATOM 658 C C . GLY A 1 89 ? 1.138 7.902 -7.234 1.00 87.06 89 GLY A C 1
ATOM 659 O O . GLY A 1 89 ? 0.859 7.889 -6.042 1.00 87.06 89 GLY A O 1
ATOM 660 N N . LEU A 1 90 ? 2.368 8.179 -7.675 1.00 87.31 90 LEU A N 1
ATOM 661 C CA . LEU A 1 90 ? 3.480 8.538 -6.787 1.00 87.31 90 LEU A CA 1
ATOM 662 C C . LEU A 1 90 ? 3.406 9.981 -6.263 1.00 87.31 90 LEU A C 1
ATOM 664 O O . LEU A 1 90 ? 4.018 10.265 -5.244 1.00 87.31 90 LEU A O 1
ATOM 668 N N . TRP A 1 91 ? 2.718 10.886 -6.965 1.00 84.50 91 TRP A N 1
ATOM 669 C CA . TRP A 1 91 ? 2.520 12.278 -6.540 1.00 84.50 91 TRP A CA 1
ATOM 670 C C . TRP A 1 91 ? 1.318 12.458 -5.608 1.00 84.50 91 TRP A C 1
ATOM 672 O O . TRP A 1 91 ? 1.321 13.367 -4.784 1.00 84.50 91 TRP A O 1
ATOM 682 N N . LEU A 1 92 ? 0.270 11.649 -5.790 1.00 84.06 92 LEU A N 1
ATOM 683 C CA . LEU A 1 92 ? -0.972 11.725 -5.014 1.00 84.06 92 LEU A CA 1
ATOM 684 C C . LEU A 1 92 ? -0.927 10.920 -3.710 1.00 84.06 92 LEU A C 1
ATOM 686 O O . LEU A 1 92 ? -1.710 11.213 -2.808 1.00 84.06 92 LEU A O 1
ATOM 690 N N . GLY A 1 93 ? -0.088 9.883 -3.654 1.00 71.94 93 GLY A N 1
ATOM 691 C CA . GLY A 1 93 ? 0.160 9.088 -2.449 1.00 71.94 93 GLY A CA 1
ATOM 692 C C . GLY A 1 93 ? 1.223 9.719 -1.570 1.00 71.94 93 GLY A C 1
ATOM 693 O O . GLY A 1 93 ? 1.042 9.660 -0.336 1.00 71.94 93 GLY A O 1
#